Protein AF-A0A940CZ53-F1 (afdb_monomer_lite)

Foldseek 3Di:
DPPPLPADPQLVVLVVLCVVVVHDLCNLCVVVVHDSVVSNCVSRVVDDDLVVLVVSCVVQVHDSCCVVDVPPDDCVSSPPPPPDDDDDDPPPDDDDDDDDDDDDDD

Structure (mmCIF, N/CA/C/O backbone):
data_AF-A0A940CZ53-F1
#
_entry.id   AF-A0A940CZ53-F1
#
loop_
_atom_site.group_PDB
_atom_site.id
_atom_site.type_symbol
_atom_site.label_atom_id
_atom_site.label_alt_id
_atom_site.label_comp_id
_atom_site.label_asym_id
_atom_site.label_entity_id
_atom_site.label_seq_id
_atom_site.pdbx_PDB_ins_code
_atom_site.Cartn_x
_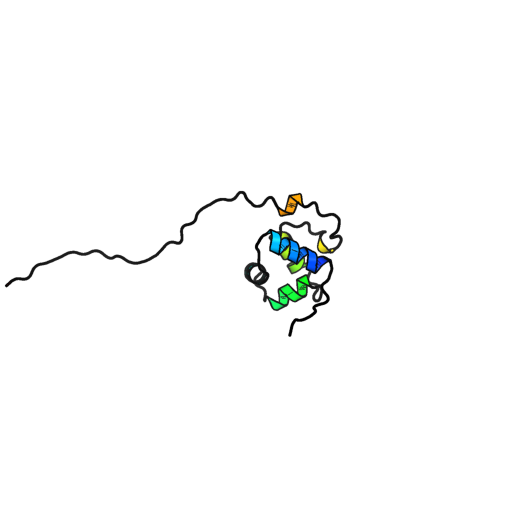atom_site.Cartn_y
_atom_site.Cartn_z
_atom_site.occupancy
_atom_site.B_iso_or_equiv
_atom_site.auth_seq_id
_atom_site.auth_comp_id
_atom_site.auth_asym_id
_atom_site.auth_atom_id
_atom_site.pdbx_PDB_model_num
ATOM 1 N N . MET A 1 1 ? -18.297 -11.049 -9.648 1.00 35.44 1 MET A N 1
ATOM 2 C CA . MET A 1 1 ? -16.929 -11.375 -10.117 1.00 35.44 1 MET A CA 1
ATOM 3 C C . MET A 1 1 ? -15.936 -11.070 -9.006 1.00 35.44 1 MET A C 1
ATOM 5 O O . MET A 1 1 ? -15.404 -9.966 -8.936 1.00 35.44 1 MET A O 1
ATOM 9 N N . GLU A 1 2 ? -15.701 -12.027 -8.114 1.00 38.72 2 GLU A N 1
ATOM 10 C CA . GLU A 1 2 ? -14.599 -11.927 -7.158 1.00 38.72 2 GLU A CA 1
ATOM 11 C C . GLU A 1 2 ? -13.295 -12.222 -7.894 1.00 38.72 2 GLU A C 1
ATOM 13 O O . GLU A 1 2 ? -13.068 -13.317 -8.409 1.00 38.72 2 GLU A O 1
ATOM 18 N N . LYS A 1 3 ? -12.447 -11.202 -8.027 1.00 46.75 3 LYS A N 1
ATOM 19 C CA . LYS A 1 3 ? -11.130 -11.367 -8.635 1.00 46.75 3 LYS A CA 1
ATOM 20 C C . LYS A 1 3 ? -10.278 -12.175 -7.658 1.00 46.75 3 LYS A C 1
ATOM 22 O O . LYS A 1 3 ? -9.827 -11.639 -6.649 1.00 46.75 3 LYS A O 1
ATOM 27 N N . ASN A 1 4 ? -10.034 -13.444 -7.982 1.00 50.50 4 ASN A N 1
ATOM 28 C CA . ASN A 1 4 ? -9.002 -14.269 -7.357 1.00 50.50 4 ASN A CA 1
ATOM 29 C C . ASN A 1 4 ? -7.628 -13.715 -7.768 1.00 50.50 4 ASN A C 1
ATOM 31 O O . ASN A 1 4 ? -6.984 -14.166 -8.714 1.00 50.50 4 ASN A O 1
ATOM 35 N N . ILE A 1 5 ? -7.214 -12.628 -7.119 1.00 58.84 5 ILE A N 1
ATOM 36 C CA . ILE A 1 5 ? -5.885 -12.064 -7.316 1.00 58.84 5 ILE A CA 1
ATOM 37 C C . ILE A 1 5 ? -4.948 -12.970 -6.522 1.00 58.84 5 ILE A C 1
ATOM 39 O O . ILE A 1 5 ? -4.929 -12.894 -5.296 1.00 58.84 5 ILE A O 1
ATOM 43 N N . SER A 1 6 ? -4.193 -13.827 -7.217 1.00 56.75 6 SER A N 1
ATOM 44 C CA . SER A 1 6 ? -2.988 -14.460 -6.670 1.00 56.75 6 SER A CA 1
ATOM 45 C C . SER A 1 6 ? -2.124 -13.359 -6.053 1.00 56.75 6 SER A C 1
ATOM 47 O O . SER A 1 6 ? -1.490 -12.567 -6.752 1.00 56.75 6 SER A O 1
ATOM 49 N N . SER A 1 7 ? -2.237 -13.195 -4.738 1.00 61.44 7 SER A N 1
ATOM 50 C CA . SER A 1 7 ? -1.634 -12.083 -4.017 1.00 61.44 7 SER A CA 1
ATOM 51 C C . SER A 1 7 ? -0.280 -12.530 -3.486 1.00 61.44 7 SER A C 1
ATOM 53 O O . SER A 1 7 ? -0.206 -13.527 -2.759 1.00 61.44 7 SER A O 1
ATOM 55 N N . SER A 1 8 ? 0.764 -11.769 -3.815 1.00 77.06 8 SER A N 1
ATOM 56 C CA . SER A 1 8 ? 2.108 -11.922 -3.251 1.00 77.06 8 SER A CA 1
ATOM 57 C C . SER A 1 8 ? 2.064 -12.002 -1.717 1.00 77.06 8 SER A C 1
ATOM 59 O O . SER A 1 8 ? 1.256 -11.317 -1.084 1.00 77.06 8 SER A O 1
ATOM 61 N N . LYS A 1 9 ? 2.946 -12.815 -1.111 1.00 81.62 9 LYS A N 1
ATOM 62 C CA . LYS A 1 9 ? 3.088 -12.928 0.356 1.00 81.62 9 LYS A CA 1
ATOM 63 C C . LYS A 1 9 ? 3.285 -11.547 0.998 1.00 81.62 9 LYS A C 1
ATOM 65 O O . LYS A 1 9 ? 2.589 -11.217 1.954 1.00 81.62 9 LYS A O 1
ATOM 70 N N . THR A 1 10 ? 4.137 -10.710 0.403 1.00 83.25 10 THR A N 1
ATOM 71 C CA . THR A 1 10 ? 4.381 -9.321 0.827 1.00 83.25 10 THR A CA 1
ATOM 72 C C . THR A 1 10 ? 3.114 -8.472 0.731 1.00 83.25 10 THR A C 1
ATOM 74 O O . THR A 1 10 ? 2.768 -7.759 1.667 1.00 83.25 10 THR A O 1
ATOM 77 N N . GLY A 1 11 ? 2.360 -8.599 -0.365 1.00 87.38 11 GLY A N 1
ATOM 78 C CA . GLY A 1 11 ? 1.112 -7.858 -0.561 1.00 87.38 11 GLY A CA 1
ATOM 79 C C . GLY A 1 11 ? 0.023 -8.222 0.451 1.00 87.38 11 GLY A C 1
ATOM 80 O O . GLY A 1 11 ? -0.693 -7.341 0.932 1.00 87.38 11 GLY A O 1
ATOM 81 N N . LYS A 1 12 ? -0.079 -9.507 0.818 1.00 86.19 12 LYS A N 1
ATOM 82 C CA . LYS A 1 12 ? -0.969 -9.974 1.896 1.00 86.19 12 LYS A CA 1
ATOM 83 C C . LYS A 1 12 ? -0.584 -9.350 3.238 1.00 86.19 12 LYS A C 1
ATOM 85 O O . LYS A 1 12 ? -1.462 -8.882 3.957 1.00 86.19 12 LYS A O 1
ATOM 90 N N . LEU A 1 13 ? 0.712 -9.303 3.543 1.00 87.50 13 LEU A N 1
ATOM 91 C CA . LEU A 1 13 ? 1.211 -8.757 4.802 1.00 87.50 13 LEU A CA 1
ATOM 92 C C . LEU A 1 13 ? 0.985 -7.243 4.905 1.00 87.50 13 LEU A C 1
ATOM 94 O O . LEU A 1 13 ? 0.498 -6.772 5.928 1.00 87.50 13 LEU A O 1
ATOM 98 N N . ILE A 1 14 ? 1.229 -6.493 3.825 1.00 88.25 14 ILE A N 1
ATOM 99 C CA . ILE A 1 14 ? 0.913 -5.055 3.767 1.00 88.25 14 ILE A CA 1
ATOM 100 C C . ILE A 1 14 ? -0.574 -4.830 4.049 1.00 88.25 14 ILE A C 1
ATOM 102 O O . ILE A 1 14 ? -0.920 -3.979 4.862 1.00 88.25 14 ILE A O 1
ATOM 106 N N . ARG A 1 15 ? -1.464 -5.621 3.435 1.00 87.75 15 ARG A N 1
ATOM 107 C CA . ARG A 1 15 ? -2.907 -5.525 3.706 1.00 87.75 15 ARG A CA 1
ATOM 108 C C . ARG A 1 15 ? -3.255 -5.830 5.161 1.00 87.75 15 ARG A C 1
ATOM 110 O O . ARG A 1 15 ? -4.089 -5.129 5.720 1.00 87.75 15 ARG A O 1
ATOM 117 N N . ALA A 1 16 ? -2.627 -6.835 5.769 1.00 86.88 16 ALA A N 1
ATOM 118 C CA . ALA A 1 16 ? -2.835 -7.143 7.181 1.00 86.88 16 ALA A CA 1
ATOM 119 C C . ALA A 1 16 ? -2.412 -5.968 8.080 1.00 86.88 16 ALA A C 1
ATOM 121 O O . ALA A 1 16 ? -3.168 -5.561 8.953 1.00 86.88 16 ALA A O 1
ATOM 122 N N . ILE A 1 17 ? -1.261 -5.351 7.805 1.00 87.62 17 ILE A N 1
ATOM 123 C CA . ILE A 1 17 ? -0.769 -4.182 8.553 1.00 87.62 17 ILE A CA 1
ATOM 124 C C . ILE A 1 17 ? -1.697 -2.978 8.378 1.00 87.62 17 ILE A C 1
ATOM 126 O O . ILE A 1 17 ? -1.998 -2.27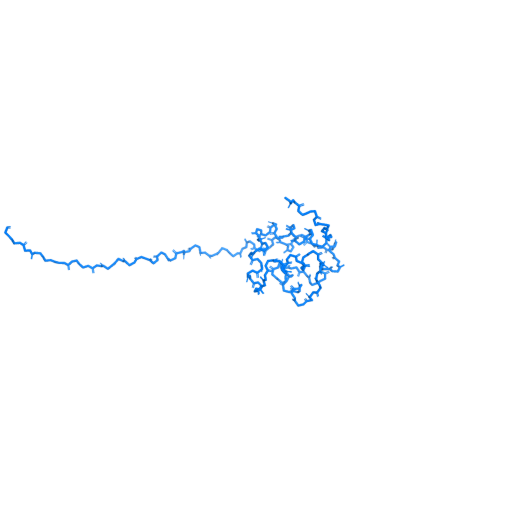8 9.344 1.00 87.62 17 ILE A O 1
ATOM 130 N N . MET A 1 18 ? -2.191 -2.753 7.160 1.00 87.38 18 MET A N 1
ATOM 131 C CA . MET A 1 18 ? -3.178 -1.710 6.881 1.00 87.38 18 MET A CA 1
ATOM 132 C C . MET A 1 18 ? -4.470 -1.920 7.677 1.00 87.38 18 MET A C 1
ATOM 134 O O . MET A 1 18 ? -4.987 -0.959 8.240 1.00 87.38 18 MET A O 1
ATOM 138 N N . LEU A 1 19 ? -4.951 -3.165 7.777 1.00 87.12 19 LEU A N 1
ATOM 139 C CA . LEU A 1 19 ? -6.108 -3.518 8.604 1.00 87.12 19 LEU A CA 1
ATOM 140 C C . LEU A 1 19 ? -5.841 -3.259 10.091 1.00 87.12 19 LEU A C 1
ATOM 142 O O . LEU A 1 19 ? -6.668 -2.625 10.738 1.00 87.12 19 LEU A O 1
ATOM 146 N N . CYS A 1 20 ? -4.676 -3.657 10.613 1.00 85.56 20 CYS A N 1
ATOM 147 C CA . CYS A 1 20 ? -4.295 -3.381 12.004 1.00 85.56 20 CYS A CA 1
ATOM 148 C C . CYS A 1 20 ? -4.235 -1.877 12.314 1.00 85.56 20 CYS A C 1
ATOM 150 O O . CYS A 1 20 ? -4.542 -1.468 13.428 1.00 85.56 20 CYS A O 1
ATOM 152 N N . LYS A 1 21 ? -3.857 -1.050 11.332 1.00 84.94 21 LYS A N 1
ATOM 153 C CA . LYS A 1 21 ? -3.824 0.416 11.453 1.00 84.94 21 LYS A CA 1
ATOM 154 C C . LYS A 1 21 ? -5.161 1.096 11.124 1.00 84.94 21 LYS A C 1
ATOM 156 O O . LYS A 1 21 ? -5.243 2.316 11.213 1.00 84.94 21 LYS A O 1
ATOM 161 N N . GLY A 1 22 ? -6.184 0.351 10.701 1.00 88.00 22 GLY A N 1
ATOM 162 C CA . GLY A 1 22 ? -7.470 0.916 10.273 1.00 88.00 22 GLY A CA 1
ATOM 163 C C . GLY A 1 22 ? -7.400 1.764 8.994 1.00 88.00 22 GLY A C 1
ATOM 164 O O . GLY A 1 22 ? -8.285 2.581 8.751 1.00 88.00 22 GLY A O 1
ATOM 165 N N . ILE A 1 23 ? -6.362 1.593 8.166 1.00 88.81 23 ILE A N 1
ATOM 166 C CA . ILE A 1 23 ? -6.144 2.382 6.946 1.00 88.81 23 ILE A CA 1
ATOM 167 C C . ILE A 1 23 ? -6.675 1.618 5.734 1.00 88.81 23 ILE A C 1
ATOM 169 O O . ILE A 1 23 ? -6.285 0.482 5.459 1.00 88.81 23 ILE A O 1
ATOM 173 N N . THR A 1 24 ? -7.517 2.267 4.933 1.00 90.38 24 THR A N 1
ATOM 174 C CA . THR A 1 24 ? -7.988 1.693 3.662 1.00 90.38 24 THR A CA 1
ATOM 175 C C . THR A 1 24 ? -7.016 1.973 2.511 1.00 90.38 24 THR A C 1
ATOM 177 O O . THR A 1 24 ? -6.296 2.973 2.499 1.00 90.38 24 THR A O 1
ATOM 180 N N . ILE A 1 25 ? -7.036 1.129 1.470 1.00 90.06 25 ILE A N 1
ATOM 181 C CA . ILE A 1 25 ? -6.253 1.354 0.235 1.00 90.06 25 ILE A CA 1
ATOM 182 C C . 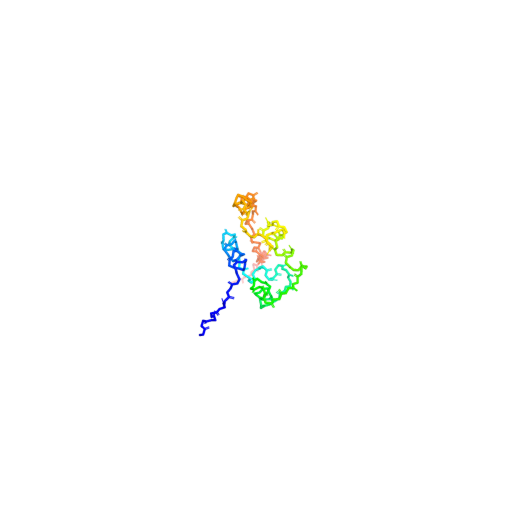ILE A 1 25 ? -6.594 2.708 -0.389 1.00 90.06 25 ILE A C 1
ATOM 184 O O . ILE A 1 25 ? -5.707 3.413 -0.857 1.00 90.06 25 ILE A O 1
ATOM 188 N N . THR A 1 26 ? -7.861 3.112 -0.356 1.00 90.62 26 THR A N 1
ATOM 189 C CA . THR A 1 26 ? -8.303 4.400 -0.897 1.00 90.62 26 THR A CA 1
ATOM 190 C C . THR A 1 26 ? -7.722 5.582 -0.124 1.00 90.62 26 THR A C 1
ATOM 192 O O . THR A 1 26 ? -7.268 6.540 -0.747 1.00 90.62 26 THR A O 1
ATOM 195 N N . GLN A 1 27 ? -7.697 5.525 1.211 1.00 90.81 27 GLN A N 1
ATOM 196 C CA . GLN A 1 27 ? -7.090 6.578 2.036 1.00 90.81 27 GLN A CA 1
ATOM 197 C C . GLN A 1 27 ? -5.584 6.680 1.787 1.00 90.81 27 GLN A C 1
ATOM 199 O O . GLN A 1 27 ? -5.079 7.776 1.551 1.00 90.81 27 GLN A O 1
ATOM 204 N N . LEU A 1 28 ? -4.884 5.542 1.755 1.00 91.38 28 LEU A N 1
ATOM 205 C CA . LEU A 1 28 ? -3.450 5.515 1.474 1.00 91.38 28 LEU A CA 1
ATOM 206 C C . LEU A 1 28 ? -3.141 6.043 0.063 1.00 91.38 28 LEU A C 1
ATOM 208 O O . LEU A 1 28 ? -2.213 6.826 -0.118 1.00 91.38 28 LEU A O 1
ATOM 212 N N . ALA A 1 29 ? -3.952 5.680 -0.935 1.00 93.00 29 ALA A N 1
ATOM 213 C CA . ALA A 1 29 ? -3.808 6.170 -2.304 1.00 93.00 29 ALA A CA 1
ATOM 214 C C . ALA A 1 29 ? -3.984 7.694 -2.391 1.00 93.00 29 ALA A C 1
ATOM 216 O O . ALA A 1 29 ? -3.162 8.365 -3.015 1.00 93.00 29 ALA A O 1
ATOM 217 N N . LYS A 1 30 ? -5.005 8.242 -1.712 1.00 93.19 30 LYS A N 1
ATOM 218 C CA . LYS A 1 30 ? -5.229 9.693 -1.616 1.00 93.19 30 LYS A CA 1
ATOM 219 C C . LYS A 1 30 ? -4.041 10.402 -0.971 1.00 93.19 30 LYS A C 1
ATOM 221 O O . LYS A 1 30 ? -3.575 11.394 -1.518 1.00 93.19 30 LYS A O 1
ATOM 226 N N . LYS A 1 31 ? -3.517 9.867 0.137 1.00 91.12 31 LYS A N 1
ATOM 227 C CA . LYS A 1 31 ? -2.364 10.445 0.847 1.00 91.12 31 LYS A CA 1
ATOM 228 C C . LYS A 1 31 ? -1.095 10.461 -0.014 1.00 91.12 31 LYS A C 1
ATOM 230 O O . LYS A 1 31 ? -0.336 11.421 0.009 1.00 91.12 31 LYS A O 1
ATOM 235 N N . LEU A 1 32 ? -0.910 9.428 -0.834 1.00 91.12 32 LEU A N 1
ATOM 236 C CA . LEU A 1 32 ? 0.212 9.303 -1.767 1.00 91.12 32 LEU A CA 1
ATOM 237 C C . LEU A 1 32 ? 0.016 10.063 -3.091 1.00 91.12 32 LEU A C 1
ATOM 239 O O . LEU A 1 32 ? 0.948 10.104 -3.896 1.00 91.12 32 LEU A O 1
ATOM 243 N N . GLY A 1 33 ? -1.171 10.625 -3.344 1.00 93.44 33 GLY A N 1
ATOM 244 C CA . GLY A 1 33 ? -1.499 11.298 -4.603 1.00 93.44 33 GLY A CA 1
ATOM 245 C C . GLY A 1 33 ? -1.562 10.360 -5.815 1.00 93.44 33 GLY A C 1
ATOM 246 O O . GLY A 1 33 ? -1.296 10.785 -6.937 1.00 93.44 33 GLY A O 1
ATOM 247 N N . ILE A 1 34 ? -1.883 9.078 -5.612 1.00 93.31 34 ILE A N 1
ATOM 248 C CA . ILE A 1 34 ? -1.961 8.070 -6.681 1.00 93.31 34 ILE A CA 1
ATOM 249 C C . ILE A 1 34 ? -3.356 7.467 -6.794 1.00 93.31 34 ILE A C 1
ATOM 251 O O . ILE A 1 34 ? -4.170 7.518 -5.875 1.00 93.31 34 ILE A O 1
ATOM 255 N N . THR A 1 35 ? -3.635 6.833 -7.931 1.00 94.25 35 THR A N 1
ATOM 256 C CA . THR A 1 35 ? -4.906 6.133 -8.117 1.00 94.25 35 THR A CA 1
ATOM 257 C C . THR A 1 35 ? -4.950 4.841 -7.302 1.00 94.25 35 THR A C 1
ATOM 259 O O . THR A 1 35 ? -3.950 4.133 -7.152 1.00 94.25 35 THR A O 1
ATOM 262 N N . HIS A 1 36 ? -6.145 4.489 -6.821 1.00 91.75 36 HIS A N 1
ATOM 263 C CA . HIS A 1 36 ? -6.385 3.238 -6.095 1.00 91.75 36 HIS A CA 1
ATOM 264 C C . HIS A 1 36 ? -5.893 2.012 -6.883 1.00 91.75 36 HIS A C 1
ATOM 266 O O . HIS A 1 36 ? -5.215 1.140 -6.340 1.00 91.75 36 HIS A O 1
ATOM 272 N N . SER A 1 37 ? -6.188 1.962 -8.187 1.00 91.69 37 SER A N 1
ATOM 273 C CA . SER A 1 37 ? -5.746 0.879 -9.070 1.00 91.69 37 SER A CA 1
ATOM 274 C C . SER A 1 37 ? -4.224 0.781 -9.130 1.00 91.69 37 SER A C 1
ATOM 276 O O . SER A 1 37 ? -3.683 -0.319 -9.041 1.00 91.69 37 SER A O 1
ATOM 278 N N . TYR A 1 38 ? -3.524 1.915 -9.219 1.00 92.50 38 TYR A N 1
ATOM 279 C CA . TYR A 1 38 ? -2.064 1.941 -9.241 1.00 92.50 38 TYR A CA 1
ATOM 280 C C . TYR A 1 38 ? -1.461 1.444 -7.923 1.00 92.50 38 TYR A C 1
ATOM 282 O O . TYR A 1 38 ? -0.580 0.583 -7.942 1.00 92.50 38 TYR A O 1
ATOM 290 N N . LEU A 1 39 ? -1.989 1.899 -6.782 1.00 91.75 39 LEU A N 1
ATOM 291 C CA . LEU A 1 39 ? -1.568 1.403 -5.470 1.00 91.75 39 LEU A CA 1
ATOM 292 C C . LEU A 1 39 ? -1.822 -0.102 -5.326 1.00 91.75 39 LEU A C 1
ATOM 294 O O . LEU A 1 39 ? -0.954 -0.842 -4.861 1.00 91.75 39 LEU A O 1
ATOM 298 N N . SER A 1 40 ? -2.978 -0.585 -5.782 1.00 90.12 40 SER A N 1
ATOM 299 C CA . SER A 1 40 ? -3.277 -2.014 -5.748 1.00 90.12 40 SER A CA 1
ATOM 300 C C . SER A 1 40 ? -2.294 -2.828 -6.597 1.00 90.12 40 SER A C 1
ATOM 302 O O . SER A 1 40 ? -1.944 -3.935 -6.196 1.00 90.12 40 SER A O 1
ATOM 304 N N . LEU A 1 41 ? -1.840 -2.312 -7.744 1.00 90.12 41 LEU A N 1
ATOM 305 C CA . LEU A 1 41 ? -0.824 -2.976 -8.568 1.00 90.12 41 LEU A CA 1
ATOM 306 C C . LEU A 1 41 ? 0.549 -3.001 -7.887 1.00 90.12 41 LEU A C 1
ATOM 308 O O . LE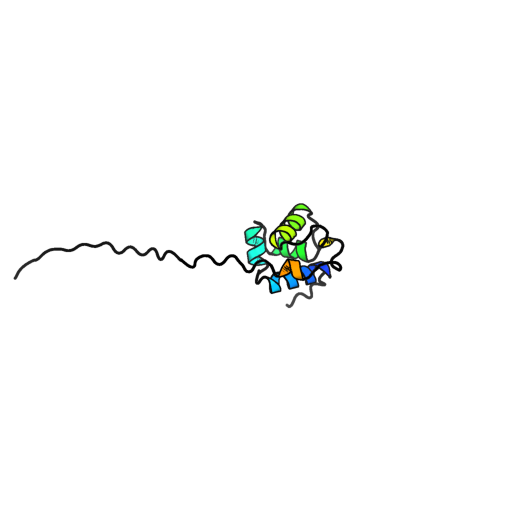U A 1 41 ? 1.255 -4.001 -8.009 1.00 90.12 41 LEU A O 1
ATOM 312 N N . LEU A 1 42 ? 0.911 -1.939 -7.160 1.00 89.62 42 LEU A N 1
ATOM 313 C CA . LEU A 1 42 ? 2.147 -1.890 -6.375 1.00 89.62 42 LEU A CA 1
ATOM 314 C C . LEU A 1 42 ? 2.138 -2.941 -5.261 1.00 89.62 42 LEU A C 1
ATOM 316 O O . LEU A 1 42 ? 3.076 -3.727 -5.176 1.00 89.62 42 LEU A O 1
ATOM 320 N N . ILE A 1 43 ? 1.068 -2.998 -4.459 1.00 88.06 43 ILE A N 1
ATOM 321 C CA . ILE A 1 43 ? 0.937 -3.939 -3.329 1.00 88.06 43 ILE A CA 1
ATOM 322 C C . ILE A 1 43 ? 0.960 -5.397 -3.808 1.00 88.06 43 ILE A C 1
ATOM 324 O O . ILE A 1 43 ? 1.568 -6.252 -3.171 1.00 88.06 43 ILE A O 1
ATOM 328 N N . HIS A 1 44 ? 0.331 -5.694 -4.948 1.00 86.12 44 HIS A N 1
ATOM 329 C CA . HIS A 1 44 ? 0.311 -7.048 -5.521 1.00 86.12 44 HIS A CA 1
ATOM 330 C C . HIS A 1 44 ? 1.576 -7.413 -6.312 1.00 86.12 44 HIS A C 1
ATOM 332 O O . HIS A 1 44 ? 1.573 -8.419 -7.012 1.00 86.12 44 HIS A O 1
ATOM 338 N N . ASP A 1 45 ? 2.635 -6.603 -6.233 1.00 82.81 45 ASP A N 1
ATOM 339 C CA . ASP A 1 45 ? 3.899 -6.760 -6.972 1.00 82.81 45 ASP A CA 1
ATOM 340 C C . ASP A 1 45 ? 3.751 -6.799 -8.509 1.00 82.81 45 ASP A C 1
ATOM 342 O O . ASP A 1 45 ? 4.691 -7.103 -9.234 1.00 82.81 45 ASP A O 1
ATOM 346 N N . LYS A 1 46 ? 2.585 -6.415 -9.044 1.00 84.56 46 LYS A N 1
ATOM 347 C CA . LYS A 1 46 ? 2.346 -6.336 -10.496 1.00 84.56 46 LYS A CA 1
ATOM 348 C C . LYS A 1 46 ? 3.071 -5.159 -11.142 1.00 84.56 46 LYS A C 1
ATOM 350 O O . LYS A 1 46 ? 3.264 -5.140 -12.353 1.00 84.56 46 LYS A O 1
ATOM 355 N N . LYS A 1 47 ? 3.450 -4.159 -10.341 1.00 85.38 47 LYS A N 1
ATOM 356 C CA . LYS A 1 47 ? 4.268 -3.024 -10.766 1.00 85.38 47 LYS A CA 1
ATOM 357 C C . LYS A 1 47 ? 5.374 -2.775 -9.746 1.00 85.38 47 LYS A C 1
ATOM 359 O O . LYS A 1 47 ? 5.132 -2.744 -8.538 1.00 85.38 47 LYS A O 1
ATOM 364 N N . LYS A 1 48 ? 6.596 -2.586 -10.239 1.00 84.44 48 LYS A N 1
ATOM 365 C CA . LYS A 1 48 ? 7.769 -2.269 -9.420 1.00 84.44 48 LYS A CA 1
ATOM 366 C C . LYS A 1 48 ? 8.083 -0.791 -9.593 1.00 84.44 48 LYS A C 1
ATOM 368 O O . LYS A 1 48 ? 8.471 -0.359 -10.670 1.00 84.44 48 LYS A O 1
ATOM 373 N N . ASN A 1 49 ? 7.848 -0.009 -8.546 1.00 88.81 49 ASN A N 1
ATOM 374 C CA . ASN A 1 49 ? 8.269 1.384 -8.496 1.00 88.81 49 ASN A CA 1
ATOM 375 C C . ASN A 1 49 ? 8.877 1.656 -7.110 1.00 88.81 49 ASN A C 1
ATOM 377 O O . ASN A 1 49 ? 8.122 1.745 -6.138 1.00 88.81 49 ASN A O 1
ATOM 381 N N . PRO A 1 50 ? 10.214 1.748 -6.998 1.00 87.25 50 PRO A N 1
ATOM 382 C CA . PRO A 1 50 ? 10.893 1.850 -5.709 1.00 87.25 50 PRO A CA 1
ATOM 383 C C . PRO A 1 50 ? 10.522 3.129 -4.949 1.00 87.25 50 PRO A C 1
ATOM 385 O O . PRO A 1 50 ? 10.388 3.087 -3.730 1.00 87.25 50 PRO A O 1
ATOM 388 N N . TYR A 1 51 ? 10.258 4.232 -5.658 1.00 91.06 51 TYR A N 1
ATOM 389 C CA . TYR A 1 51 ? 9.854 5.499 -5.048 1.00 91.06 51 TYR A CA 1
ATOM 390 C C . TYR A 1 51 ? 8.545 5.362 -4.261 1.00 91.06 51 TYR A C 1
ATOM 392 O O . TYR A 1 51 ? 8.480 5.694 -3.079 1.00 91.06 51 TYR A O 1
ATOM 400 N N . TYR A 1 52 ? 7.505 4.805 -4.890 1.00 90.75 52 TYR A N 1
ATOM 401 C CA . TYR A 1 52 ? 6.220 4.620 -4.211 1.00 90.75 52 TYR A CA 1
ATOM 402 C C . TYR A 1 52 ? 6.258 3.510 -3.166 1.00 90.75 52 TYR A C 1
ATOM 404 O O . TYR A 1 52 ? 5.568 3.619 -2.161 1.00 90.75 52 TYR A O 1
ATOM 412 N N . ARG A 1 53 ? 7.073 2.466 -3.359 1.00 90.12 53 ARG A N 1
ATOM 413 C CA . ARG A 1 53 ? 7.278 1.437 -2.328 1.00 90.12 53 ARG A CA 1
ATOM 414 C C . ARG A 1 53 ? 7.856 2.041 -1.059 1.00 90.12 53 ARG A C 1
ATOM 416 O O . ARG A 1 53 ? 7.309 1.801 0.009 1.00 90.12 53 ARG A O 1
ATOM 423 N N . LYS A 1 54 ? 8.891 2.876 -1.187 1.00 90.38 54 LYS A N 1
ATOM 424 C CA . LYS A 1 54 ? 9.484 3.585 -0.052 1.00 90.38 54 LYS A CA 1
ATOM 425 C C . LYS A 1 54 ? 8.450 4.456 0.661 1.00 90.38 54 LYS A C 1
ATOM 427 O O . LYS A 1 54 ? 8.278 4.302 1.862 1.00 90.38 54 LYS A O 1
ATOM 432 N N . LYS A 1 55 ? 7.681 5.258 -0.082 1.00 91.50 55 LYS A N 1
ATOM 433 C CA . LYS A 1 55 ? 6.604 6.072 0.504 1.00 91.50 55 LYS A CA 1
ATOM 434 C C . LYS A 1 55 ? 5.528 5.245 1.215 1.00 91.50 55 LYS A C 1
ATOM 436 O O . LYS A 1 55 ? 5.073 5.630 2.281 1.00 91.50 55 LYS A O 1
ATOM 441 N N . ILE A 1 56 ? 5.109 4.109 0.650 1.00 90.62 56 ILE A N 1
ATOM 442 C CA . ILE A 1 56 ? 4.139 3.211 1.303 1.00 90.62 56 ILE A CA 1
ATOM 443 C C . ILE A 1 56 ? 4.701 2.691 2.631 1.00 90.62 56 ILE A C 1
ATOM 445 O O . ILE A 1 56 ? 3.971 2.624 3.615 1.00 90.62 56 ILE A O 1
ATOM 449 N N . LEU A 1 57 ? 5.983 2.321 2.660 1.00 88.94 57 LEU A N 1
ATOM 450 C CA . LEU A 1 57 ? 6.638 1.849 3.878 1.00 88.94 57 LEU A CA 1
ATOM 451 C C . LEU A 1 57 ? 6.768 2.970 4.914 1.00 88.94 57 LEU A C 1
ATOM 453 O O . LEU A 1 57 ? 6.449 2.732 6.071 1.00 88.94 57 LEU A O 1
ATOM 457 N N . GLU A 1 58 ? 7.136 4.186 4.507 1.00 89.06 58 GLU A N 1
ATOM 458 C CA . GLU A 1 58 ? 7.173 5.371 5.380 1.00 89.06 58 GLU A CA 1
ATOM 459 C C . GLU A 1 58 ? 5.801 5.644 6.015 1.00 89.06 58 GLU A C 1
ATOM 461 O O . GLU A 1 58 ? 5.692 5.768 7.232 1.00 89.06 58 GLU A O 1
ATOM 466 N N . GLU A 1 59 ? 4.733 5.631 5.215 1.00 89.38 59 GLU A N 1
ATOM 467 C CA . GLU A 1 59 ? 3.360 5.823 5.700 1.00 89.38 59 GLU A CA 1
ATOM 468 C C . GLU A 1 59 ? 2.917 4.739 6.689 1.00 89.38 59 GLU A C 1
ATOM 470 O O . GLU A 1 59 ? 2.216 4.999 7.670 1.00 89.38 59 GLU A O 1
ATOM 475 N N . LEU A 1 60 ? 3.354 3.504 6.458 1.00 86.81 60 LEU A N 1
ATOM 476 C CA . LEU A 1 60 ? 3.070 2.379 7.342 1.00 86.81 60 LEU A CA 1
ATOM 477 C C . LEU A 1 60 ? 4.080 2.253 8.491 1.00 86.81 60 LEU A C 1
ATOM 479 O O . LEU A 1 60 ? 3.909 1.364 9.324 1.00 86.81 60 LEU A O 1
ATOM 483 N N . ASN A 1 61 ? 5.067 3.151 8.586 1.00 87.56 61 ASN A N 1
ATOM 484 C CA . ASN A 1 61 ? 6.167 3.103 9.555 1.00 87.56 61 ASN A CA 1
ATOM 485 C C . ASN A 1 61 ? 6.905 1.752 9.546 1.00 87.56 61 ASN A C 1
ATOM 487 O O . ASN A 1 61 ? 7.217 1.176 10.587 1.00 87.56 61 ASN A O 1
ATOM 491 N N . LEU A 1 62 ? 7.152 1.224 8.349 1.00 85.69 62 LEU A N 1
ATOM 492 C CA . LEU A 1 62 ? 7.839 -0.041 8.126 1.00 85.69 62 LEU A CA 1
ATOM 493 C C . LEU A 1 62 ? 9.278 0.193 7.655 1.00 85.69 62 LEU A C 1
ATOM 495 O O . LEU A 1 62 ? 9.546 1.155 6.929 1.00 85.69 62 LEU A O 1
ATOM 499 N N . PRO A 1 63 ? 10.211 -0.707 8.006 1.00 84.94 63 PRO A N 1
ATOM 500 C CA . PRO A 1 63 ? 11.580 -0.613 7.530 1.00 84.94 63 PRO A CA 1
ATOM 501 C C . PRO A 1 63 ? 11.646 -0.808 6.004 1.00 84.94 63 PRO A C 1
ATOM 503 O O . PRO A 1 63 ? 10.886 -1.605 5.446 1.00 84.94 63 PRO A O 1
ATOM 506 N N . PRO A 1 64 ? 12.591 -0.149 5.308 1.00 81.12 64 PRO A N 1
ATOM 507 C CA . PRO A 1 64 ? 12.736 -0.255 3.853 1.00 81.12 64 PRO A CA 1
ATOM 508 C C . PRO A 1 64 ? 13.049 -1.685 3.378 1.00 81.12 64 PRO A C 1
ATOM 510 O O . PRO A 1 64 ? 12.718 -2.047 2.251 1.00 81.12 64 PRO A O 1
ATOM 513 N N . THR A 1 65 ? 13.626 -2.517 4.249 1.00 82.31 65 THR A N 1
ATOM 514 C CA . THR A 1 65 ? 13.949 -3.932 3.999 1.00 82.31 65 THR A CA 1
ATOM 515 C C . THR A 1 65 ? 12.723 -4.849 3.969 1.00 82.31 65 THR A C 1
ATOM 517 O O . THR A 1 65 ? 12.819 -5.976 3.483 1.00 82.31 65 THR A O 1
ATOM 520 N N . PHE A 1 66 ? 11.556 -4.373 4.423 1.00 85.00 66 PHE A N 1
ATOM 521 C CA . PHE A 1 66 ? 10.317 -5.154 4.506 1.00 85.00 66 PHE A CA 1
ATOM 522 C C . PHE A 1 66 ? 9.940 -5.821 3.176 1.00 85.00 66 PHE A C 1
ATOM 524 O O . PHE A 1 66 ? 9.436 -6.944 3.154 1.00 85.00 66 PHE A O 1
ATOM 531 N N . TRP A 1 67 ? 10.161 -5.131 2.051 1.00 80.44 67 TRP A N 1
ATOM 532 C CA . TRP A 1 67 ? 9.742 -5.637 0.743 1.00 80.44 67 TRP A CA 1
ATOM 533 C C . TRP A 1 67 ? 10.594 -6.820 0.263 1.00 80.44 67 TRP A C 1
ATOM 535 O O . TRP A 1 67 ? 10.094 -7.654 -0.492 1.00 80.44 67 TRP A O 1
ATOM 545 N N . GLU A 1 68 ? 11.853 -6.891 0.700 1.00 80.62 68 GLU A N 1
ATOM 546 C CA . GLU A 1 68 ? 12.799 -7.950 0.332 1.00 80.62 68 GLU A CA 1
ATOM 547 C C . GLU A 1 68 ? 12.778 -9.111 1.327 1.00 80.62 68 GLU A C 1
ATOM 549 O O . GLU A 1 68 ? 12.857 -10.269 0.917 1.00 80.62 68 GLU A O 1
ATOM 554 N N . ASN A 1 69 ? 12.606 -8.822 2.620 1.00 77.88 69 ASN A N 1
ATOM 555 C CA . ASN A 1 69 ? 12.566 -9.839 3.664 1.00 77.88 69 ASN A CA 1
ATOM 556 C C . ASN A 1 69 ? 11.434 -9.584 4.680 1.00 77.88 69 ASN A C 1
ATOM 558 O O . ASN A 1 69 ? 11.665 -9.030 5.757 1.00 77.88 69 ASN A O 1
ATOM 562 N N . PRO A 1 70 ? 10.196 -10.008 4.369 1.00 67.75 70 PRO A N 1
ATOM 563 C CA . PRO A 1 70 ? 9.027 -9.754 5.211 1.00 67.75 70 PRO A CA 1
ATOM 564 C C . PRO A 1 70 ? 8.950 -10.630 6.477 1.00 67.75 70 PRO A C 1
ATOM 566 O O . PRO A 1 70 ? 7.995 -10.499 7.233 1.00 67.75 70 PRO A O 1
ATOM 569 N N . LEU A 1 71 ? 9.894 -11.550 6.718 1.00 66.00 71 LEU A N 1
ATOM 570 C CA . LEU A 1 71 ? 9.823 -12.514 7.831 1.00 66.00 71 LEU A CA 1
ATOM 571 C C . LEU A 1 71 ? 10.506 -12.045 9.129 1.00 66.00 71 LEU A C 1
ATOM 573 O O . LEU A 1 71 ? 10.384 -12.723 10.142 1.00 66.00 71 LEU A O 1
ATOM 577 N N . GLN A 1 72 ? 11.203 -10.904 9.125 1.00 60.03 72 GLN A N 1
ATOM 578 C CA . GLN A 1 72 ? 11.974 -10.403 10.280 1.00 60.03 72 GLN A CA 1
ATOM 579 C C . GLN A 1 72 ? 11.342 -9.182 10.963 1.00 60.03 72 GLN A C 1
ATOM 581 O O . GLN A 1 72 ? 12.036 -8.368 11.567 1.00 60.03 72 GLN A O 1
ATOM 586 N N . ILE A 1 73 ? 10.031 -8.995 10.831 1.00 63.97 73 ILE A N 1
ATOM 587 C CA . ILE A 1 73 ? 9.384 -7.790 11.353 1.00 63.97 73 ILE A CA 1
ATOM 588 C C . ILE A 1 73 ? 8.993 -8.021 12.805 1.00 63.97 73 ILE A C 1
ATOM 590 O O . ILE A 1 73 ?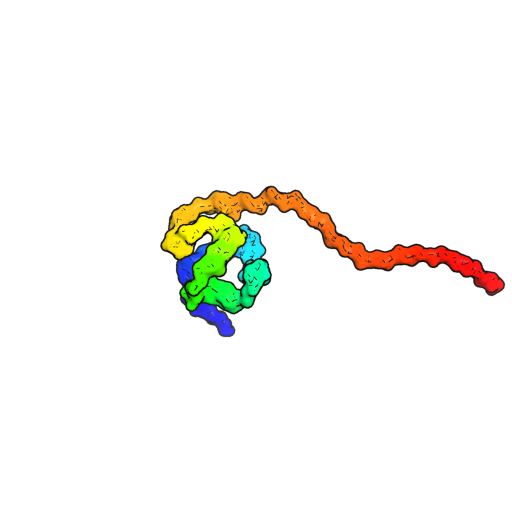 8.210 -8.919 13.112 1.00 63.97 73 ILE A O 1
ATOM 594 N N . ASP A 1 74 ? 9.501 -7.167 13.684 1.00 62.97 74 ASP A N 1
ATOM 595 C CA . ASP A 1 74 ? 9.052 -7.100 15.067 1.00 62.97 74 ASP A CA 1
ATOM 596 C C . ASP A 1 74 ? 7.672 -6.425 15.120 1.00 62.97 74 ASP A C 1
ATOM 598 O O . ASP A 1 74 ? 7.526 -5.246 14.796 1.00 62.97 74 ASP A O 1
ATOM 602 N N . PHE A 1 75 ? 6.631 -7.161 15.512 1.00 58.72 75 PHE A N 1
ATOM 603 C CA . PHE A 1 75 ? 5.255 -6.653 15.560 1.00 58.72 75 PHE A CA 1
ATOM 604 C C . PHE A 1 75 ? 5.093 -5.425 16.474 1.00 58.72 75 PHE A C 1
ATOM 606 O O . PHE A 1 75 ? 4.154 -4.645 16.293 1.00 58.72 75 PHE A O 1
ATOM 613 N N . ASN A 1 76 ? 6.033 -5.186 17.394 1.00 58.22 76 ASN A N 1
ATOM 614 C CA . ASN A 1 76 ? 6.027 -4.016 18.272 1.00 58.22 76 ASN A CA 1
ATOM 615 C C . ASN A 1 76 ? 6.161 -2.672 17.532 1.00 58.22 76 ASN A C 1
ATOM 617 O O . ASN A 1 76 ? 5.698 -1.655 18.053 1.00 58.22 76 ASN A O 1
ATOM 621 N N . CYS A 1 77 ? 6.740 -2.630 16.323 1.00 55.81 77 CYS A N 1
ATOM 622 C CA . CYS A 1 77 ? 6.828 -1.384 15.543 1.00 55.81 77 CYS A CA 1
ATOM 623 C C . CYS A 1 77 ? 5.492 -0.981 14.891 1.00 55.81 77 CYS A C 1
ATOM 625 O O . CYS A 1 77 ? 5.269 0.193 14.605 1.00 55.81 77 CYS A O 1
ATOM 627 N N . ILE A 1 78 ? 4.567 -1.931 14.713 1.00 59.19 78 ILE A N 1
ATOM 628 C CA . ILE A 1 78 ? 3.282 -1.705 14.035 1.00 59.19 78 ILE A CA 1
ATOM 629 C C . ILE A 1 78 ? 2.281 -0.980 14.955 1.00 59.19 78 ILE A C 1
ATOM 631 O O . ILE A 1 78 ? 1.457 -0.202 14.468 1.00 59.19 78 ILE A O 1
ATOM 635 N N . VAL A 1 79 ? 2.372 -1.210 16.272 1.00 55.72 79 VAL A N 1
ATOM 636 C CA . VAL A 1 79 ? 1.350 -0.834 17.272 1.00 55.72 79 VAL A CA 1
ATOM 637 C C . VAL A 1 79 ? 1.627 0.516 17.962 1.00 55.72 79 VAL A C 1
ATOM 639 O O . VAL A 1 79 ? 0.706 1.141 18.481 1.00 55.72 79 VAL A O 1
ATOM 642 N N . LYS A 1 80 ? 2.859 1.045 17.940 1.00 49.06 80 LYS A N 1
ATOM 643 C CA . LYS A 1 80 ? 3.243 2.256 18.707 1.00 49.06 80 LYS A CA 1
ATOM 644 C C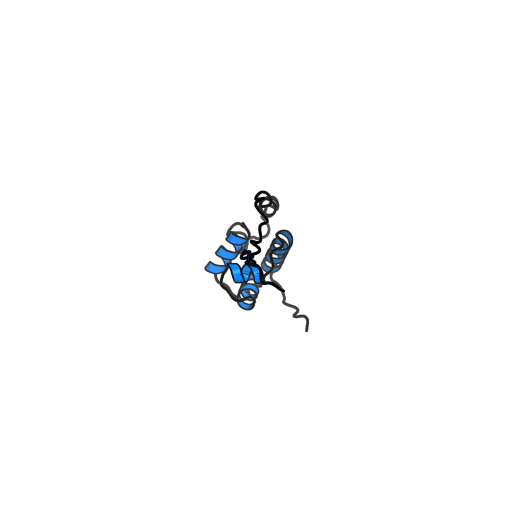 . LYS A 1 80 ? 2.849 3.609 18.079 1.00 49.06 80 LYS A C 1
ATOM 646 O O . LYS A 1 80 ? 3.597 4.572 18.183 1.00 49.06 80 LYS A O 1
ATOM 651 N N . SER A 1 81 ? 1.671 3.723 17.465 1.00 48.78 81 SER A N 1
ATOM 652 C CA . SER A 1 81 ? 1.150 5.009 16.945 1.00 48.78 81 SER A CA 1
ATOM 653 C C . SER A 1 81 ? -0.136 5.485 17.638 1.00 48.78 81 SER A C 1
ATOM 655 O O . SER A 1 81 ? -0.843 6.319 17.086 1.00 48.78 81 SER A O 1
ATOM 657 N N . SER A 1 82 ? -0.476 4.955 18.818 1.00 46.53 82 SER A N 1
ATOM 658 C CA . SER A 1 82 ? -1.707 5.314 19.552 1.00 46.53 82 SER A CA 1
ATOM 659 C C . SER A 1 82 ? -1.476 6.236 20.753 1.00 46.53 82 SER A C 1
ATOM 661 O O . SER A 1 82 ? -2.152 6.099 21.768 1.00 46.53 82 SER A O 1
ATOM 663 N N . GLN A 1 83 ? -0.556 7.197 20.647 1.00 44.69 83 GLN A N 1
ATOM 664 C CA . GLN A 1 83 ? -0.542 8.368 21.530 1.00 44.69 83 GLN A CA 1
ATOM 665 C C . GLN A 1 83 ? -0.265 9.639 20.726 1.00 44.69 83 GLN A C 1
ATOM 667 O O . GLN A 1 83 ? 0.796 10.225 20.835 1.00 44.69 83 GLN A O 1
ATOM 672 N N . ASP A 1 84 ? -1.246 10.042 19.924 1.00 40.44 84 ASP A N 1
ATOM 673 C CA . ASP A 1 84 ? -1.537 11.455 19.681 1.00 40.44 84 ASP A CA 1
ATOM 674 C C . ASP A 1 84 ? -3.060 11.602 19.729 1.00 40.44 84 ASP A C 1
ATOM 676 O O . ASP A 1 84 ? -3.777 11.587 18.730 1.00 40.44 84 ASP A O 1
ATOM 680 N N . THR A 1 85 ? -3.579 11.664 20.952 1.00 52.88 85 THR A N 1
ATOM 681 C CA . THR A 1 85 ? -4.867 12.294 21.214 1.00 52.88 85 THR A CA 1
ATOM 682 C C . THR A 1 85 ? -4.704 13.786 20.942 1.00 52.88 85 THR A C 1
ATOM 684 O O . THR A 1 85 ? -4.061 14.461 21.742 1.00 52.88 85 THR A O 1
ATOM 687 N N . ASN A 1 86 ? -5.297 14.334 19.876 1.00 41.84 86 ASN A N 1
ATOM 688 C CA . ASN A 1 86 ? -5.738 15.728 19.944 1.00 41.84 86 ASN A CA 1
ATOM 689 C C . ASN A 1 86 ? -6.855 16.087 18.947 1.00 41.84 86 ASN A C 1
ATOM 691 O O . ASN A 1 86 ? -6.641 16.169 17.743 1.00 41.84 86 ASN A O 1
ATOM 695 N N . VAL A 1 87 ? -8.018 16.371 19.540 1.00 39.81 87 VAL A N 1
ATOM 696 C CA . VAL A 1 87 ? -9.050 17.336 19.124 1.00 39.81 87 VAL A CA 1
ATOM 697 C C . VAL A 1 87 ? -9.881 16.999 17.882 1.00 39.81 87 VAL A C 1
ATOM 699 O O . VAL A 1 87 ? -9.671 17.453 16.762 1.00 39.81 87 VAL A O 1
ATOM 702 N N . THR A 1 88 ? -10.980 16.305 18.182 1.00 46.44 88 THR A N 1
ATOM 703 C CA . THR A 1 88 ? -12.336 16.719 17.806 1.00 46.44 88 THR A CA 1
ATOM 704 C C . THR A 1 88 ? -12.489 18.238 17.859 1.00 46.44 88 THR A C 1
ATOM 706 O O . THR A 1 88 ? -12.455 18.811 18.943 1.00 46.44 88 THR A O 1
ATOM 709 N N . SER A 1 89 ? -12.720 18.877 16.716 1.00 44.75 89 SER A N 1
ATOM 710 C CA . SER A 1 89 ? -13.555 20.080 16.586 1.00 44.75 89 SER A CA 1
ATOM 711 C C . SER A 1 89 ? -13.813 20.318 15.102 1.00 44.75 89 SER A C 1
ATOM 713 O O . SER A 1 89 ? -13.135 21.111 14.449 1.00 44.75 89 SER A O 1
ATOM 715 N N . GLU A 1 90 ? -14.800 19.604 14.555 1.00 41.94 90 GLU A N 1
ATOM 716 C CA . GLU A 1 90 ? -15.487 20.081 13.360 1.00 41.94 90 GLU A CA 1
ATOM 717 C C . GLU A 1 90 ? -16.099 21.438 13.698 1.00 41.94 90 GLU A C 1
ATOM 719 O O . GLU A 1 90 ? -17.012 21.582 14.510 1.00 41.94 90 GLU A O 1
ATOM 724 N N . LYS A 1 91 ? -15.499 22.457 13.096 1.00 44.88 91 LYS A N 1
ATOM 725 C CA . LYS A 1 91 ? -15.945 23.834 13.086 1.00 44.88 91 LYS A CA 1
ATOM 726 C C . LYS A 1 91 ? -17.257 23.870 12.301 1.00 44.88 91 LYS A C 1
ATOM 728 O O . LYS A 1 91 ? -17.243 24.014 11.081 1.00 44.88 91 LYS A O 1
ATOM 733 N N . ILE A 1 92 ? -18.384 23.698 12.991 1.00 48.22 92 ILE A N 1
ATOM 734 C CA . ILE A 1 92 ? -19.707 23.997 12.439 1.00 48.22 92 ILE A CA 1
ATOM 735 C C . ILE A 1 92 ? -19.748 25.512 12.242 1.00 48.22 92 ILE A C 1
ATOM 737 O O . ILE A 1 92 ? -19.985 26.292 13.159 1.00 48.22 92 ILE A O 1
ATOM 741 N N . SER A 1 93 ? -19.411 25.917 11.023 1.00 45.62 93 SER A N 1
ATOM 742 C CA . SER A 1 93 ? -19.712 27.231 10.484 1.00 45.62 93 SER A CA 1
ATOM 743 C C . SER A 1 93 ? -21.197 27.239 10.151 1.00 45.62 93 SER A C 1
ATOM 745 O O . SER A 1 93 ? -21.619 26.645 9.161 1.00 45.62 93 SER A O 1
ATOM 747 N N . SER A 1 94 ? -22.007 27.887 10.975 1.00 44.84 94 SER A N 1
ATOM 748 C CA . SER A 1 94 ? -23.328 28.352 10.568 1.00 44.84 94 SER A CA 1
ATOM 749 C C . SER A 1 94 ? -23.537 29.733 11.170 1.00 44.84 94 SER A C 1
ATOM 751 O O . SER A 1 94 ? -23.534 29.917 12.382 1.00 44.84 94 SER A O 1
ATOM 753 N N . ASP A 1 95 ? -23.582 30.690 10.250 1.00 47.50 95 ASP A N 1
ATOM 754 C CA . ASP A 1 95 ? -23.880 32.107 10.398 1.00 47.50 95 ASP A CA 1
ATOM 755 C C . ASP A 1 95 ? -25.153 32.303 11.238 1.00 47.50 95 ASP A C 1
ATOM 757 O O . ASP A 1 95 ? -26.255 32.013 10.779 1.00 47.50 95 ASP A O 1
ATOM 761 N N . GLU A 1 96 ? -25.017 32.841 12.448 1.00 43.00 96 GLU A N 1
ATOM 762 C CA . GLU A 1 96 ? -26.134 33.439 13.179 1.00 43.00 96 GLU A CA 1
ATOM 763 C C . GLU A 1 96 ? -25.843 34.937 13.314 1.00 43.00 96 GLU A C 1
ATOM 765 O O . GLU A 1 96 ? -25.181 35.409 14.244 1.00 43.00 96 GLU A O 1
ATOM 770 N N . ARG A 1 97 ? -26.275 35.715 12.313 1.00 47.97 97 ARG A N 1
ATOM 771 C CA . ARG A 1 97 ? -26.290 37.174 12.424 1.00 47.97 97 ARG A CA 1
ATOM 772 C C . ARG A 1 97 ? -27.487 37.614 13.259 1.00 47.97 97 ARG A C 1
ATOM 774 O O . ARG A 1 97 ? -28.628 37.557 12.816 1.00 47.97 97 ARG A O 1
ATOM 781 N N . LYS A 1 98 ? -27.168 38.158 14.433 1.00 48.06 98 LYS A N 1
ATOM 782 C CA . LYS A 1 98 ? -27.967 39.128 15.194 1.00 48.06 98 LYS A CA 1
ATOM 783 C C . LYS A 1 98 ? -28.482 40.284 14.324 1.00 48.06 98 LYS A C 1
ATOM 785 O O . LYS A 1 98 ? -27.692 40.862 13.572 1.00 48.06 98 LYS A O 1
ATOM 790 N N . LYS A 1 99 ? -29.732 40.697 14.577 1.00 51.78 99 LYS A N 1
ATOM 791 C CA . LYS A 1 99 ? -30.179 42.048 15.018 1.00 51.78 99 LYS A CA 1
ATOM 792 C C . LYS A 1 99 ? -31.717 42.089 14.936 1.00 51.78 99 LYS A C 1
ATOM 794 O O . LYS A 1 99 ? -32.265 41.857 13.870 1.00 51.78 99 LYS A O 1
ATOM 799 N N . GLU A 1 100 ? -32.459 42.126 16.047 1.00 43.62 100 GLU A N 1
ATOM 800 C CA . GLU A 1 100 ? -32.812 43.350 16.802 1.00 43.62 100 GLU A CA 1
ATOM 801 C C . GLU A 1 100 ? -33.125 44.533 15.875 1.00 43.62 100 GLU A C 1
ATOM 803 O O . GLU A 1 100 ? -32.203 45.181 15.385 1.00 43.62 100 GLU A O 1
ATOM 808 N N . ASN A 1 101 ? -34.408 44.807 15.610 1.00 42.47 101 ASN A N 1
ATOM 809 C CA . ASN A 1 101 ? -35.149 45.898 16.262 1.00 42.47 101 ASN A CA 1
ATOM 810 C C . ASN A 1 101 ? -36.427 46.311 15.511 1.00 42.47 101 ASN A C 1
ATOM 812 O O . ASN A 1 101 ? -36.548 46.149 14.303 1.00 42.47 101 ASN A O 1
ATOM 816 N N . GLU A 1 102 ? -37.292 46.948 16.306 1.00 46.81 102 GLU A N 1
ATOM 817 C CA . GLU A 1 102 ? -38.275 47.979 15.950 1.00 46.81 102 GLU A CA 1
ATOM 818 C C . GLU A 1 102 ? -39.674 47.557 15.476 1.00 46.81 102 GLU A C 1
ATOM 820 O O . GLU A 1 102 ? -39.946 47.286 14.313 1.00 46.81 102 GLU A O 1
ATOM 825 N N . SER A 1 103 ? -40.586 47.585 16.456 1.00 51.34 103 SER A N 1
ATOM 826 C CA . SER A 1 103 ? -41.690 48.551 16.535 1.00 51.34 103 SER A CA 1
ATOM 827 C C . SER A 1 103 ? -42.325 49.026 15.224 1.00 51.34 103 SER A C 1
ATOM 829 O O . SER A 1 103 ? -41.767 49.865 14.530 1.00 51.34 103 SER A O 1
ATOM 831 N N . ALA A 1 104 ? -43.579 48.633 15.010 1.00 50.56 104 ALA A N 1
ATOM 832 C CA . ALA A 1 104 ? -44.640 49.483 14.462 1.00 50.56 104 ALA A CA 1
ATOM 833 C C . ALA A 1 104 ? -45.967 48.767 14.774 1.00 50.56 104 ALA A C 1
ATOM 835 O O . ALA A 1 104 ? -46.171 47.637 14.351 1.00 50.56 104 ALA A O 1
ATOM 836 N N . GLU A 1 105 ? -46.732 49.207 15.768 1.00 49.47 105 GLU A N 1
ATOM 837 C CA . GLU A 1 105 ? -47.682 50.324 15.697 1.00 49.47 105 GLU A CA 1
ATOM 838 C C . GLU A 1 105 ? -49.016 49.903 15.045 1.00 49.47 105 GLU A C 1
ATOM 840 O O . GLU A 1 105 ? -49.068 49.644 13.847 1.00 49.47 105 GLU A O 1
ATOM 845 N N . LYS A 1 106 ? -50.063 49.961 15.887 1.00 45.59 106 LYS A N 1
ATOM 846 C CA . LYS A 1 106 ? -51.521 49.903 15.645 1.00 45.59 106 LYS A CA 1
ATOM 847 C C . LYS A 1 106 ? -52.208 48.542 15.592 1.00 45.59 106 LYS A C 1
ATOM 849 O O . LYS A 1 106 ? -52.037 47.793 14.613 1.00 45.59 106 LYS A O 1
#

Secondary structure (DSSP, 8-state):
--------HHHHHHHHHHHHTT--HHHHHHHHT--HHHHHHHHTTSS--HHHHHHHHHHTT--GGGGT-TT---THHHHTT-------------------------

Sequence (106 aa):
MEKNISSSKTGKLIRAIMLCKGITITQLAKKLGITHSYLSLLIHDKKKNPYYRKKILEELNLPPTFWENPLQIDFNCIVKSSQDTNVTSEKISSDERKKENESAEK

pLDDT: mean 72.2, std 19.47, range [35.44, 94.25]

Radius of gyration: 23.3 Å; chains: 1; bounding box: 66×65×32 Å